Protein AF-A0A352FGA5-F1 (afdb_monomer_lite)

Sequence (67 aa):
MRHFYIAKGSGAELLTQAIIASEINYLSIEEFNHIETESILISKMLYKLIEARYSKLEEPFLPYPEP

Structure (mmCIF, N/CA/C/O backbone):
data_AF-A0A352FGA5-F1
#
_entry.id   AF-A0A352FGA5-F1
#
loop_
_atom_site.group_PDB
_atom_site.id
_atom_site.type_symbol
_atom_site.label_atom_id
_atom_site.label_alt_id
_atom_site.label_comp_id
_atom_site.label_asym_id
_atom_site.label_entity_id
_atom_site.label_seq_id
_atom_site.pdbx_PDB_ins_code
_atom_site.Cartn_x
_atom_site.Cartn_y
_atom_site.Cartn_z
_atom_site.occupancy
_atom_site.B_iso_or_equiv
_atom_site.auth_seq_id
_atom_site.auth_comp_id
_atom_site.auth_asym_id
_atom_site.auth_atom_id
_atom_site.pdbx_PDB_model_num
ATOM 1 N N . MET A 1 1 ? 5.551 -1.365 -19.128 1.00 83.81 1 MET A N 1
ATOM 2 C CA . MET A 1 1 ? 5.149 -0.102 -18.469 1.00 83.81 1 MET A CA 1
ATOM 3 C C . MET A 1 1 ? 3.719 -0.138 -17.935 1.00 83.81 1 MET A C 1
ATOM 5 O O . MET A 1 1 ? 3.564 -0.006 -16.731 1.00 83.81 1 MET A O 1
ATOM 9 N N . ARG A 1 2 ? 2.691 -0.407 -18.762 1.00 91.31 2 ARG A N 1
ATOM 10 C CA . ARG A 1 2 ? 1.266 -0.452 -18.348 1.00 91.31 2 ARG A CA 1
ATOM 11 C C . ARG A 1 2 ? 0.981 -1.236 -17.054 1.00 91.31 2 ARG A C 1
ATOM 13 O O . ARG A 1 2 ? 0.304 -0.717 -16.178 1.00 91.31 2 ARG A O 1
ATOM 20 N N . HIS A 1 3 ? 1.529 -2.443 -16.902 1.00 95.44 3 HIS A N 1
ATOM 21 C CA . HIS A 1 3 ? 1.294 -3.280 -15.715 1.00 95.44 3 HIS A CA 1
ATOM 22 C C . HIS A 1 3 ? 1.764 -2.645 -14.395 1.00 95.44 3 HIS A C 1
ATOM 24 O O . HIS A 1 3 ? 1.121 -2.848 -13.373 1.00 95.44 3 HIS A O 1
ATOM 30 N N . PHE A 1 4 ? 2.832 -1.838 -14.407 1.00 93.75 4 PHE A N 1
ATOM 31 C CA . PHE A 1 4 ? 3.318 -1.169 -13.194 1.00 93.75 4 PHE A CA 1
ATOM 32 C C . PHE A 1 4 ? 2.398 -0.027 -12.759 1.00 93.75 4 PHE A C 1
ATOM 34 O O . PHE A 1 4 ? 2.161 0.149 -11.569 1.00 93.75 4 PHE A O 1
ATOM 41 N N . TYR A 1 5 ? 1.836 0.715 -13.717 1.00 94.62 5 TYR A N 1
ATOM 42 C CA . TYR A 1 5 ? 0.832 1.738 -13.420 1.00 94.62 5 TYR A CA 1
ATOM 43 C C . TYR A 1 5 ? -0.478 1.123 -12.926 1.00 94.62 5 TYR A C 1
ATOM 45 O O . TYR A 1 5 ? -1.068 1.660 -11.996 1.00 94.62 5 TYR A O 1
ATOM 53 N N . ILE A 1 6 ? -0.888 -0.024 -13.484 1.00 97.31 6 ILE A N 1
ATOM 54 C CA . ILE A 1 6 ? -2.034 -0.790 -12.969 1.00 97.31 6 ILE A CA 1
ATOM 55 C C . ILE A 1 6 ? -1.773 -1.204 -11.518 1.00 97.31 6 ILE A C 1
ATOM 57 O O . ILE A 1 6 ? -2.581 -0.886 -10.658 1.00 97.31 6 ILE A O 1
ATOM 61 N N . ALA A 1 7 ? -0.623 -1.820 -11.225 1.00 96.81 7 ALA A N 1
ATOM 62 C CA . ALA A 1 7 ? -0.275 -2.230 -9.863 1.00 96.81 7 ALA A CA 1
ATOM 63 C C . ALA A 1 7 ? -0.241 -1.046 -8.879 1.00 96.81 7 ALA A C 1
ATOM 65 O O . ALA A 1 7 ? -0.729 -1.159 -7.757 1.00 96.81 7 ALA A O 1
ATOM 66 N N . LYS A 1 8 ? 0.283 0.112 -9.306 1.00 95.94 8 LYS A N 1
ATOM 67 C CA . LYS A 1 8 ? 0.281 1.338 -8.496 1.00 95.94 8 LYS A CA 1
ATOM 68 C C . LYS A 1 8 ? -1.143 1.848 -8.237 1.00 95.94 8 LYS A C 1
ATOM 70 O O . LYS A 1 8 ? -1.433 2.268 -7.122 1.00 95.94 8 LYS A O 1
ATOM 75 N N . GLY A 1 9 ? -2.017 1.787 -9.244 1.00 96.94 9 GLY A N 1
ATOM 76 C CA . GLY A 1 9 ? -3.438 2.112 -9.108 1.00 96.94 9 GLY A CA 1
ATOM 77 C C . GLY A 1 9 ? -4.158 1.174 -8.139 1.00 96.94 9 GLY A C 1
ATOM 78 O O . GLY A 1 9 ? -4.831 1.649 -7.232 1.00 96.94 9 GLY A O 1
ATOM 79 N N . SER A 1 10 ? -3.936 -0.138 -8.254 1.00 97.75 10 SER A N 1
ATOM 80 C CA . SER A 1 10 ? -4.502 -1.132 -7.334 1.00 97.75 10 SER A CA 1
ATOM 81 C C . SER A 1 10 ? -4.052 -0.917 -5.885 1.00 97.75 10 SER A C 1
ATOM 83 O O . SER A 1 10 ? -4.861 -1.047 -4.976 1.00 97.75 10 SER A O 1
ATOM 85 N N . GLY A 1 11 ? -2.788 -0.539 -5.655 1.00 97.81 11 GLY A N 1
ATOM 86 C CA . GLY A 1 11 ? -2.306 -0.190 -4.313 1.00 97.81 11 GLY A CA 1
ATOM 87 C C . GLY A 1 11 ? -2.960 1.074 -3.741 1.00 97.81 11 GLY A C 1
ATOM 88 O O . GLY A 1 11 ? -3.248 1.130 -2.550 1.00 97.81 11 GLY A O 1
ATOM 89 N N . ALA A 1 12 ? -3.239 2.074 -4.584 1.00 97.94 12 ALA A N 1
ATOM 90 C CA . ALA A 1 12 ? -3.978 3.265 -4.166 1.00 97.94 12 ALA A CA 1
ATOM 91 C C . ALA A 1 12 ? -5.438 2.935 -3.810 1.00 97.94 12 ALA A C 1
ATOM 93 O O . ALA A 1 12 ? -5.936 3.405 -2.793 1.00 97.94 12 ALA A O 1
ATOM 94 N N . GLU A 1 13 ? -6.094 2.089 -4.609 1.00 98.56 13 GLU A N 1
ATOM 95 C CA . GLU A 1 13 ? -7.457 1.622 -4.341 1.00 98.56 13 GLU A CA 1
ATOM 96 C C . GLU A 1 13 ? -7.540 0.817 -3.036 1.00 98.56 13 GLU A C 1
ATOM 98 O O . GLU A 1 13 ? -8.428 1.068 -2.222 1.00 98.56 13 GLU A O 1
ATOM 103 N N . LEU A 1 14 ? -6.583 -0.089 -2.796 1.00 98.50 14 LEU A N 1
ATOM 104 C CA . LEU A 1 14 ? -6.483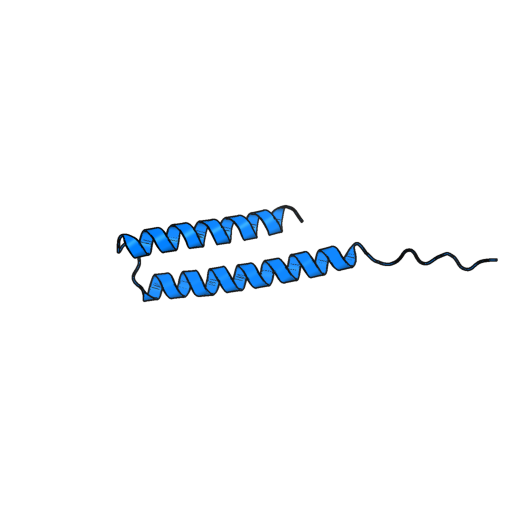 -0.838 -1.541 1.00 98.50 14 LEU A CA 1
ATOM 105 C C . LEU A 1 14 ? -6.372 0.101 -0.336 1.00 98.50 14 LEU A C 1
ATOM 107 O O . LEU A 1 14 ? -7.102 -0.075 0.636 1.00 98.50 14 LEU A O 1
ATOM 111 N N . LEU A 1 15 ? -5.498 1.111 -0.404 1.00 98.56 15 LEU A N 1
ATOM 112 C CA . LEU A 1 15 ? -5.350 2.090 0.671 1.00 98.56 15 LEU A CA 1
ATOM 113 C C . LEU A 1 15 ? -6.660 2.848 0.922 1.00 98.56 15 LEU A C 1
ATOM 115 O O . LEU A 1 15 ? -7.070 2.991 2.069 1.00 98.56 15 LEU A O 1
ATOM 119 N N . THR A 1 16 ? -7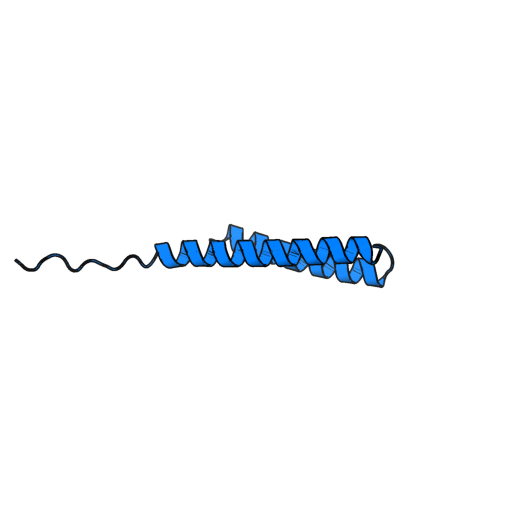.353 3.287 -0.133 1.00 98.62 16 THR A N 1
ATOM 120 C CA . THR A 1 16 ? -8.666 3.936 0.005 1.00 98.62 16 THR A CA 1
ATOM 121 C C . THR A 1 16 ? -9.680 3.029 0.701 1.00 98.62 16 THR A C 1
ATOM 123 O O . THR A 1 16 ? -10.366 3.474 1.619 1.00 98.62 16 THR A O 1
ATOM 126 N N . GLN A 1 17 ? -9.763 1.756 0.312 1.00 98.69 17 GLN A N 1
ATOM 127 C CA . GLN A 1 17 ? -10.673 0.804 0.952 1.00 98.69 17 GLN A CA 1
ATOM 128 C C . GLN A 1 17 ? -10.283 0.520 2.409 1.00 98.69 17 GLN A C 1
ATOM 130 O O . GLN A 1 17 ? -11.166 0.414 3.255 1.00 98.69 17 GLN A O 1
ATOM 135 N N . ALA A 1 18 ? -8.987 0.454 2.722 1.00 98.75 18 ALA A N 1
ATOM 136 C CA . ALA A 1 18 ? -8.496 0.276 4.086 1.00 98.75 18 ALA A CA 1
ATOM 137 C C . ALA A 1 18 ? -8.841 1.471 4.990 1.00 98.75 18 ALA A C 1
ATOM 139 O O . ALA A 1 18 ? -9.227 1.262 6.139 1.00 98.75 18 ALA A O 1
ATOM 140 N N . ILE A 1 19 ? -8.770 2.703 4.467 1.00 98.75 19 ILE A N 1
ATOM 141 C CA . ILE A 1 19 ? -9.225 3.911 5.177 1.00 98.75 19 ILE A CA 1
ATOM 142 C C . ILE A 1 19 ? -10.709 3.776 5.526 1.00 98.75 19 ILE A C 1
ATOM 144 O O . ILE A 1 19 ? -11.069 3.861 6.695 1.00 98.75 19 ILE A O 1
ATOM 148 N N . ILE A 1 20 ? -11.557 3.477 4.535 1.00 98.75 20 ILE A N 1
ATOM 149 C CA . ILE A 1 20 ? -13.005 3.320 4.746 1.00 98.75 20 ILE A CA 1
ATOM 150 C C . ILE A 1 20 ? -13.289 2.204 5.760 1.00 98.75 20 ILE A C 1
ATOM 152 O O . ILE A 1 20 ? -14.110 2.379 6.656 1.00 98.75 20 ILE A O 1
ATOM 156 N N . ALA A 1 21 ? -12.605 1.063 5.643 1.00 98.75 21 ALA A N 1
ATOM 157 C CA . ALA A 1 21 ? -12.777 -0.068 6.549 1.00 98.75 21 ALA A CA 1
ATOM 158 C C . ALA A 1 21 ? -12.378 0.275 7.996 1.00 98.75 21 ALA A C 1
ATOM 160 O O . ALA A 1 21 ? -13.065 -0.142 8.928 1.00 98.75 21 ALA A O 1
ATOM 161 N N . SER A 1 22 ? -11.325 1.071 8.193 1.00 98.62 22 SER A N 1
ATOM 162 C CA . SER A 1 22 ? -10.938 1.601 9.508 1.00 98.62 22 SER A CA 1
ATOM 163 C C . SER A 1 22 ? -12.000 2.559 10.068 1.00 98.62 22 SER A C 1
ATOM 165 O O . SER A 1 22 ? -12.429 2.409 11.211 1.00 98.62 22 SER A O 1
ATOM 167 N N . GLU A 1 23 ? -12.528 3.476 9.246 1.00 98.50 23 GLU A N 1
ATOM 168 C CA . GLU A 1 23 ? -13.563 4.445 9.653 1.00 98.50 23 GLU A CA 1
ATOM 169 C C . GLU A 1 23 ? -14.868 3.785 10.126 1.00 98.50 23 GLU A C 1
ATOM 171 O O . GLU A 1 23 ? -15.553 4.313 11.004 1.00 98.50 23 GLU A O 1
ATOM 176 N N . ILE A 1 24 ? -15.207 2.614 9.578 1.00 98.44 24 ILE A N 1
ATOM 177 C CA . ILE A 1 24 ? -16.387 1.835 9.986 1.00 98.44 24 ILE A CA 1
ATOM 178 C C . ILE A 1 24 ? -16.066 0.735 11.012 1.00 98.44 24 ILE A C 1
ATOM 180 O O . ILE A 1 24 ? -16.920 -0.112 11.278 1.00 98.44 24 ILE A O 1
ATOM 184 N N . ASN A 1 25 ? -14.869 0.754 11.614 1.00 98.25 25 ASN A N 1
ATOM 185 C CA . ASN A 1 25 ? -14.373 -0.220 12.598 1.00 98.25 25 ASN A CA 1
ATOM 186 C C . ASN A 1 25 ? -14.359 -1.681 12.097 1.00 98.25 25 ASN A C 1
ATOM 188 O O . ASN A 1 25 ? -14.480 -2.615 12.890 1.00 98.25 25 ASN A O 1
ATOM 192 N N . TYR A 1 26 ? -14.236 -1.887 10.783 1.00 98.56 26 TYR A N 1
ATOM 193 C CA . TYR A 1 26 ? -14.017 -3.205 10.173 1.00 98.56 26 TYR A CA 1
ATOM 194 C C . TYR A 1 26 ? -12.548 -3.639 10.230 1.00 98.56 26 TYR A C 1
ATOM 196 O O 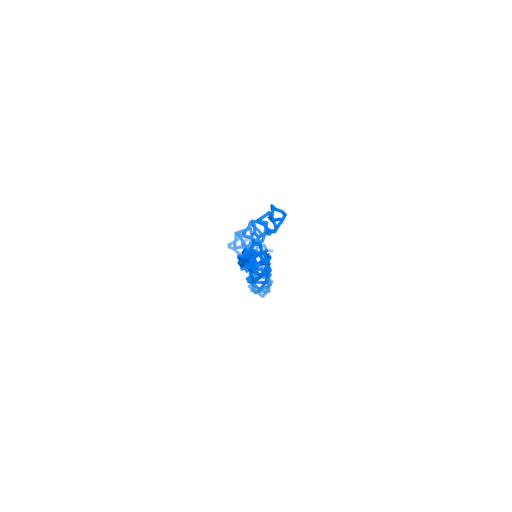. TYR A 1 26 ? -12.277 -4.835 10.179 1.00 98.56 26 TYR A O 1
ATOM 204 N N . LEU A 1 27 ? -11.623 -2.682 10.324 1.00 98.62 27 LEU A N 1
ATOM 205 C CA . LEU A 1 27 ? -10.212 -2.915 10.626 1.00 98.62 27 LEU A CA 1
ATOM 206 C C . LEU A 1 27 ? -9.866 -2.261 11.960 1.00 98.62 27 LEU A C 1
ATOM 208 O O . LEU A 1 27 ? -10.333 -1.153 12.243 1.00 98.62 27 LEU A O 1
ATOM 212 N N . SER A 1 28 ? -9.018 -2.913 12.756 1.00 98.62 28 SER A N 1
ATOM 213 C CA . SER A 1 28 ? -8.371 -2.235 13.878 1.00 98.62 28 SER A CA 1
ATOM 214 C C . SER A 1 28 ? -7.382 -1.183 13.372 1.00 98.62 28 SER A C 1
ATOM 216 O O . SER A 1 28 ? -6.931 -1.212 12.222 1.00 98.62 28 SER A O 1
ATOM 218 N N . ILE A 1 29 ? -6.999 -0.254 14.249 1.00 98.00 29 ILE A N 1
ATOM 219 C CA . ILE A 1 29 ? -5.990 0.753 13.911 1.00 98.00 29 ILE A CA 1
ATOM 220 C C . ILE A 1 29 ? -4.634 0.105 13.586 1.00 98.00 29 ILE A C 1
ATOM 222 O O . ILE A 1 29 ? -3.921 0.576 12.706 1.00 98.00 29 ILE A O 1
ATOM 226 N N . GLU A 1 30 ? -4.284 -1.005 14.241 1.00 98.62 30 GLU A N 1
ATOM 227 C CA . GLU A 1 30 ? -3.064 -1.767 13.967 1.00 98.62 30 GLU A CA 1
ATOM 228 C C . GLU A 1 30 ? -3.096 -2.423 12.581 1.00 98.62 30 GLU A C 1
ATOM 230 O O . GLU A 1 30 ? -2.110 -2.339 11.845 1.00 98.62 30 GLU A O 1
ATOM 235 N N . GLU A 1 31 ? -4.223 -3.034 12.204 1.00 98.69 31 GLU A N 1
ATOM 236 C CA . GLU A 1 31 ? -4.413 -3.637 10.878 1.00 98.69 31 GLU A CA 1
ATOM 237 C C . GLU A 1 31 ? -4.370 -2.574 9.776 1.00 98.69 31 GLU A C 1
ATOM 239 O O . GLU A 1 31 ? -3.671 -2.742 8.773 1.00 98.69 31 GLU A O 1
ATOM 244 N N . PHE A 1 32 ? -5.055 -1.447 9.991 1.00 98.75 32 PHE A N 1
ATOM 245 C CA . PHE A 1 32 ? -5.011 -0.300 9.091 1.00 98.75 32 PHE A CA 1
ATOM 246 C C . PHE A 1 32 ? -3.582 0.226 8.909 1.00 98.75 32 PHE A C 1
ATOM 248 O O . PHE A 1 32 ? -3.114 0.342 7.776 1.00 98.75 32 PHE A O 1
ATOM 255 N N . ASN A 1 33 ? -2.862 0.484 10.006 1.00 98.69 33 ASN A N 1
ATOM 256 C CA . ASN A 1 33 ? -1.496 1.015 9.965 1.00 98.69 33 ASN A CA 1
ATOM 257 C C . ASN A 1 33 ? -0.532 0.074 9.230 1.00 98.69 33 ASN A C 1
ATOM 259 O O . ASN A 1 33 ? 0.365 0.532 8.513 1.00 98.69 33 ASN A O 1
ATOM 263 N N . HIS A 1 34 ? -0.705 -1.241 9.392 1.00 98.69 34 HIS A N 1
ATOM 264 C CA . HIS A 1 34 ? 0.071 -2.223 8.643 1.00 98.69 34 HIS A CA 1
ATOM 265 C C . HIS A 1 34 ? -0.201 -2.115 7.136 1.00 98.69 34 HIS A C 1
ATOM 267 O O . HIS A 1 34 ? 0.741 -1.981 6.352 1.00 98.69 34 HIS A O 1
ATOM 273 N N . ILE A 1 35 ? -1.476 -2.098 6.731 1.00 98.62 35 ILE A N 1
ATOM 274 C CA . ILE A 1 35 ? -1.869 -1.986 5.318 1.00 98.62 35 ILE A CA 1
ATOM 275 C C . ILE A 1 35 ? -1.394 -0.660 4.714 1.00 98.62 35 ILE A C 1
ATOM 277 O O . ILE A 1 35 ? -0.891 -0.648 3.587 1.00 98.62 35 ILE A O 1
ATOM 281 N N . GLU A 1 36 ? -1.518 0.447 5.446 1.00 98.62 36 GLU A N 1
ATOM 282 C CA . GLU A 1 36 ? -1.045 1.761 5.012 1.00 98.62 36 GLU A CA 1
ATOM 283 C C . GLU A 1 36 ? 0.466 1.749 4.767 1.00 98.62 36 GLU A C 1
ATOM 285 O O . GLU A 1 36 ? 0.928 2.140 3.688 1.00 98.62 36 GLU A O 1
ATOM 290 N N . THR A 1 37 ? 1.233 1.239 5.734 1.00 98.62 37 THR A N 1
ATOM 291 C CA . THR A 1 37 ? 2.695 1.167 5.649 1.00 98.62 37 THR A CA 1
ATOM 292 C C . THR A 1 37 ? 3.133 0.370 4.422 1.00 98.62 37 THR A C 1
ATOM 294 O O . THR A 1 37 ? 3.915 0.868 3.603 1.00 98.62 37 THR A O 1
ATOM 297 N N . GLU A 1 38 ? 2.584 -0.831 4.240 1.00 98.50 38 GLU A N 1
ATOM 298 C CA . GLU A 1 38 ? 2.935 -1.702 3.117 1.00 98.50 38 GLU A CA 1
ATOM 299 C 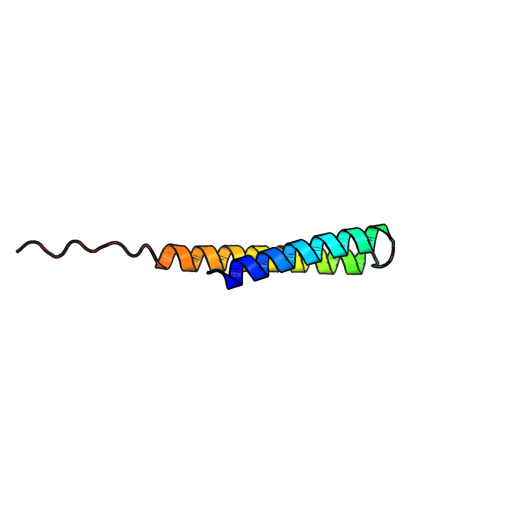C . GLU A 1 38 ? 2.503 -1.104 1.770 1.00 98.50 38 GLU A C 1
ATOM 301 O O . GLU A 1 38 ? 3.284 -1.091 0.814 1.00 98.50 38 GLU A O 1
ATOM 306 N N . SER A 1 39 ? 1.304 -0.517 1.690 1.00 98.12 39 SER A N 1
ATOM 307 C CA . SER A 1 39 ? 0.797 0.115 0.461 1.00 98.12 39 SER A CA 1
ATOM 308 C C . SER A 1 39 ? 1.682 1.282 0.015 1.00 98.12 39 SER A C 1
ATOM 310 O O . SER A 1 39 ? 2.012 1.414 -1.171 1.00 98.12 39 SER A O 1
ATOM 312 N N . ILE A 1 40 ? 2.137 2.109 0.963 1.00 97.94 40 ILE A N 1
ATOM 313 C CA . ILE A 1 40 ? 3.059 3.218 0.696 1.00 97.94 40 ILE A CA 1
ATOM 314 C C . ILE A 1 40 ? 4.428 2.694 0.243 1.00 97.94 40 ILE A C 1
ATOM 316 O O . ILE A 1 40 ? 5.001 3.227 -0.716 1.00 97.94 40 ILE A O 1
ATOM 320 N N . LEU A 1 41 ? 4.966 1.663 0.902 1.00 98.38 41 LEU A N 1
ATOM 321 C CA . LEU A 1 41 ? 6.258 1.071 0.544 1.00 98.38 41 LEU A CA 1
ATOM 322 C C . LEU A 1 41 ? 6.231 0.463 -0.862 1.00 98.38 41 LEU A C 1
ATOM 324 O O . LEU A 1 41 ? 7.092 0.792 -1.685 1.00 98.38 41 LEU A O 1
ATOM 328 N N . ILE A 1 42 ? 5.207 -0.328 -1.181 1.00 97.81 42 ILE A N 1
ATOM 329 C CA . ILE A 1 42 ? 5.021 -0.925 -2.509 1.00 97.81 42 ILE A CA 1
ATOM 330 C C . ILE A 1 42 ? 4.889 0.168 -3.576 1.00 97.81 42 ILE A C 1
ATOM 332 O O . ILE A 1 42 ? 5.540 0.093 -4.620 1.00 97.81 42 ILE A O 1
ATOM 336 N N . SER A 1 43 ? 4.118 1.227 -3.313 1.00 97.38 43 SER A N 1
ATOM 337 C CA . SER A 1 43 ? 3.973 2.357 -4.241 1.00 97.38 43 SER A CA 1
ATOM 338 C C . SER A 1 43 ? 5.314 3.052 -4.526 1.00 97.38 43 SER A C 1
ATOM 340 O O . SER A 1 43 ? 5.632 3.338 -5.687 1.00 97.38 43 SER A O 1
ATOM 342 N N . LYS A 1 44 ? 6.155 3.252 -3.498 1.00 97.75 44 LYS A N 1
ATOM 343 C CA . LYS A 1 44 ? 7.520 3.793 -3.646 1.00 97.75 44 LYS A CA 1
ATOM 344 C C . LYS A 1 44 ? 8.421 2.864 -4.465 1.00 97.75 44 LYS A C 1
ATOM 346 O O . LYS A 1 44 ? 9.164 3.342 -5.323 1.00 97.75 44 LYS A O 1
ATOM 351 N N . MET A 1 45 ? 8.353 1.553 -4.232 1.00 97.88 45 MET A N 1
ATOM 352 C CA . MET A 1 45 ? 9.123 0.559 -4.992 1.00 97.88 45 MET A CA 1
ATOM 353 C C . MET A 1 45 ? 8.715 0.538 -6.467 1.00 97.88 45 MET A C 1
ATOM 355 O O . MET A 1 45 ? 9.576 0.583 -7.347 1.00 97.88 45 MET A O 1
ATOM 359 N N . LEU A 1 46 ? 7.409 0.532 -6.746 1.00 97.19 46 LEU A N 1
ATOM 360 C CA . LEU A 1 46 ? 6.873 0.582 -8.105 1.00 97.19 46 LEU A CA 1
ATOM 361 C C . LEU A 1 46 ? 7.273 1.872 -8.819 1.00 97.19 46 LEU A C 1
ATOM 363 O O . LEU A 1 46 ? 7.658 1.816 -9.984 1.00 97.19 46 LEU A O 1
ATOM 367 N N . TYR A 1 47 ? 7.237 3.016 -8.129 1.00 95.62 47 TYR A N 1
ATOM 368 C CA . TYR A 1 47 ? 7.696 4.287 -8.688 1.00 95.62 47 TYR A CA 1
ATOM 369 C C . TYR A 1 47 ? 9.165 4.218 -9.126 1.00 95.62 47 TYR A C 1
ATOM 371 O O . TYR A 1 47 ? 9.457 4.469 -10.294 1.00 95.62 47 TYR A O 1
ATOM 379 N N . LYS A 1 48 ? 10.069 3.789 -8.232 1.00 96.19 48 LYS A N 1
ATOM 380 C CA . LYS A 1 48 ? 11.500 3.643 -8.554 1.00 96.19 48 LYS A CA 1
ATOM 381 C C . LYS A 1 48 ? 11.745 2.652 -9.693 1.00 96.19 48 LYS A C 1
ATOM 383 O O . LYS A 1 48 ? 12.621 2.863 -10.525 1.00 96.19 48 LYS A O 1
ATOM 388 N N . LEU A 1 49 ? 10.968 1.569 -9.756 1.00 95.19 49 LEU A N 1
ATOM 389 C CA . LEU A 1 49 ? 11.078 0.583 -10.829 1.00 95.19 49 LEU A CA 1
ATOM 390 C C . LEU A 1 49 ? 10.610 1.136 -12.183 1.00 95.19 49 LEU A C 1
ATOM 392 O O . LEU A 1 49 ? 11.224 0.834 -13.207 1.00 95.19 49 LEU A O 1
ATOM 396 N N . ILE A 1 50 ? 9.528 1.920 -12.200 1.00 93.69 50 ILE A N 1
ATOM 397 C CA . ILE A 1 50 ? 9.049 2.615 -13.403 1.00 93.69 50 ILE A CA 1
ATOM 398 C C . ILE A 1 50 ? 10.121 3.591 -13.891 1.00 93.69 50 ILE A C 1
ATOM 400 O O . ILE A 1 50 ? 10.486 3.530 -15.062 1.00 93.69 50 ILE A O 1
ATOM 404 N N . GLU A 1 51 ? 10.651 4.422 -12.991 1.00 92.94 51 GLU A N 1
ATOM 405 C CA . GLU A 1 51 ? 11.707 5.400 -13.272 1.00 92.94 51 GLU A CA 1
ATOM 406 C C . GLU A 1 51 ? 12.951 4.724 -13.861 1.00 92.94 51 GLU A C 1
ATOM 408 O O . GLU A 1 51 ? 13.341 5.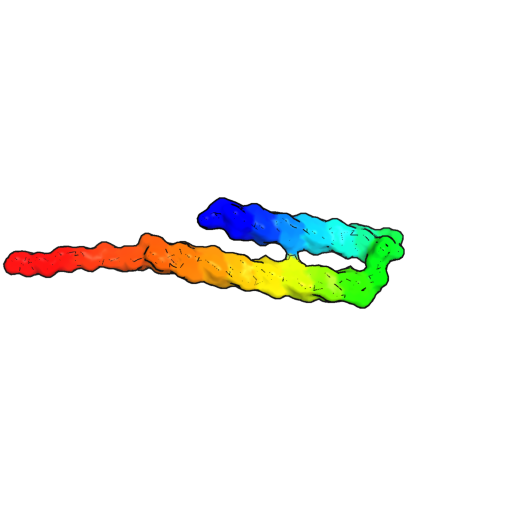027 -14.986 1.00 92.94 51 GLU A O 1
ATOM 413 N N . ALA A 1 52 ? 13.491 3.704 -13.185 1.00 93.00 52 ALA A N 1
ATOM 414 C CA . ALA A 1 52 ? 14.667 2.967 -13.651 1.00 93.00 52 ALA A CA 1
ATOM 415 C C . ALA A 1 52 ? 14.471 2.313 -15.031 1.00 93.00 52 ALA A C 1
ATOM 417 O O . ALA A 1 52 ? 15.427 2.146 -15.789 1.00 93.00 52 ALA A O 1
ATOM 418 N N . ARG A 1 53 ? 13.240 1.916 -15.375 1.00 88.00 53 ARG A N 1
ATOM 419 C CA . ARG A 1 53 ? 12.925 1.369 -16.702 1.00 88.00 53 ARG A CA 1
ATOM 420 C C . ARG A 1 53 ? 12.700 2.447 -17.756 1.00 88.00 53 ARG A C 1
ATOM 422 O O . ARG A 1 53 ? 12.880 2.141 -18.930 1.00 88.00 53 ARG A O 1
ATOM 429 N N . TYR A 1 54 ? 12.294 3.652 -17.366 1.00 84.94 54 TYR A N 1
ATOM 430 C CA . TYR A 1 54 ? 12.133 4.779 -18.280 1.00 84.94 54 TYR A CA 1
ATOM 431 C C . TYR A 1 54 ? 13.500 5.353 -18.663 1.00 84.94 54 TYR A C 1
ATOM 433 O O . TYR A 1 54 ? 13.775 5.515 -19.844 1.00 84.94 54 TYR A O 1
ATOM 441 N N . SER A 1 55 ? 14.412 5.514 -17.697 1.00 75.81 55 SER A N 1
ATOM 442 C CA . SER A 1 55 ? 15.781 5.992 -17.949 1.00 75.81 55 SER A CA 1
ATOM 443 C C . SER A 1 55 ? 16.601 5.068 -18.859 1.00 75.81 55 SER A C 1
ATOM 445 O O . SER A 1 55 ? 17.480 5.537 -19.566 1.00 75.81 55 SER A O 1
ATOM 447 N N . LYS A 1 56 ? 16.305 3.759 -18.899 1.00 63.19 56 LYS A N 1
ATOM 448 C CA . LYS A 1 56 ? 16.934 2.821 -19.854 1.00 63.19 56 LYS A CA 1
ATOM 449 C C . LYS A 1 56 ? 16.445 2.963 -21.300 1.00 63.19 56 LYS A C 1
ATOM 451 O O . LYS A 1 56 ? 17.058 2.388 -22.190 1.00 63.19 56 LYS A O 1
ATOM 456 N N . LEU A 1 57 ? 15.333 3.659 -21.540 1.00 58.41 57 LEU A N 1
ATOM 457 C CA . LEU A 1 57 ? 14.846 3.943 -22.895 1.00 58.41 57 LEU A CA 1
ATOM 458 C C . LEU A 1 57 ? 15.513 5.191 -23.496 1.00 58.41 57 LEU A C 1
ATOM 460 O O . LEU A 1 57 ? 15.409 5.401 -24.699 1.00 58.41 57 LEU A O 1
ATOM 464 N N . GLU A 1 58 ? 16.214 5.978 -22.677 1.00 58.12 58 GLU A N 1
ATOM 465 C CA . GLU A 1 58 ? 16.998 7.152 -23.072 1.00 58.12 58 GLU A CA 1
ATOM 466 C C . GLU A 1 58 ? 18.506 6.838 -23.112 1.00 58.12 58 GLU A C 1
ATOM 468 O O . GLU A 1 58 ? 19.329 7.655 -22.702 1.00 58.12 58 GLU A O 1
ATOM 473 N N . GLU A 1 59 ? 18.908 5.651 -23.589 1.00 58.62 59 GLU A N 1
ATOM 474 C CA . GLU A 1 59 ? 20.313 5.501 -23.987 1.00 58.62 59 GLU A CA 1
ATOM 475 C C . GLU A 1 59 ? 20.610 6.499 -25.121 1.00 58.62 59 GLU A C 1
ATOM 477 O O . GLU A 1 59 ? 19.847 6.571 -26.092 1.00 58.62 59 GLU A O 1
ATOM 482 N N . PRO A 1 60 ? 21.679 7.310 -25.009 1.00 52.41 60 PRO A N 1
ATOM 483 C CA . PRO A 1 60 ? 21.968 8.340 -25.988 1.00 52.41 60 PRO A CA 1
ATOM 484 C C . PRO A 1 60 ? 22.268 7.690 -27.338 1.00 52.41 60 PRO A C 1
ATOM 486 O O . PRO A 1 60 ? 23.064 6.756 -27.430 1.00 52.41 60 PRO A O 1
ATOM 489 N N . PHE A 1 61 ? 21.659 8.226 -28.398 1.00 59.38 61 PHE A N 1
ATOM 490 C CA . PHE A 1 61 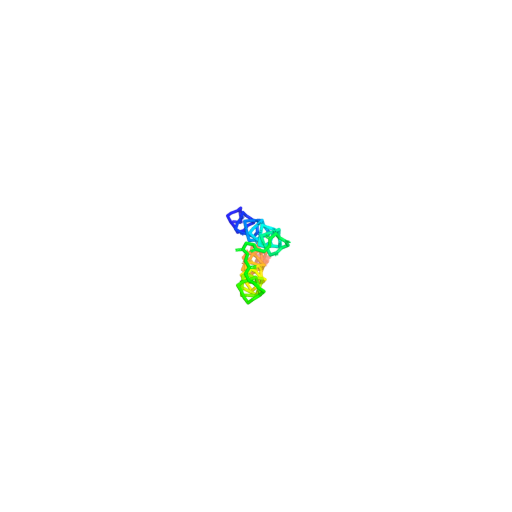? 22.134 8.026 -29.761 1.00 59.38 61 PHE A CA 1
ATOM 491 C C . PHE A 1 61 ? 23.617 8.408 -29.786 1.00 59.38 61 PHE A C 1
ATOM 493 O O . PHE A 1 61 ? 23.953 9.588 -29.695 1.00 59.38 61 PHE A O 1
ATOM 500 N N . LEU A 1 62 ? 24.507 7.416 -29.839 1.00 59.66 62 LEU A N 1
ATOM 501 C CA . LEU A 1 62 ? 25.915 7.649 -30.131 1.00 59.66 62 LEU A CA 1
ATOM 502 C C . LEU A 1 62 ? 25.955 8.225 -31.552 1.00 59.66 62 LEU A C 1
ATOM 504 O O . LEU A 1 62 ? 25.587 7.496 -32.479 1.00 59.66 62 LEU A O 1
ATOM 508 N N . PRO A 1 63 ? 26.349 9.496 -31.769 1.00 59.97 63 PRO A N 1
ATOM 509 C CA . PRO A 1 63 ? 26.641 9.926 -33.123 1.00 59.97 63 PRO A CA 1
ATOM 510 C C . PRO A 1 63 ? 27.759 9.010 -33.625 1.00 59.97 63 PRO A C 1
ATOM 512 O O . PRO A 1 63 ? 28.784 8.851 -32.958 1.00 59.97 63 PRO A O 1
ATOM 515 N N . TYR A 1 64 ? 27.510 8.328 -34.745 1.00 59.97 64 TYR A N 1
ATOM 516 C CA . TYR A 1 64 ? 28.526 7.523 -35.418 1.00 59.97 64 TYR A CA 1
ATOM 517 C C . TYR A 1 64 ? 29.817 8.346 -35.541 1.00 59.97 64 TYR A C 1
ATOM 519 O O . TYR A 1 64 ? 29.725 9.555 -35.771 1.00 59.97 64 TYR A O 1
ATOM 527 N N . PRO A 1 65 ? 31.004 7.730 -35.389 1.00 60.53 65 PRO A N 1
ATOM 528 C CA . PRO A 1 65 ? 32.245 8.455 -35.609 1.00 60.53 65 PRO A CA 1
ATOM 529 C C . PRO A 1 65 ? 32.223 9.016 -37.033 1.00 60.53 65 PRO A C 1
ATOM 531 O O . PRO A 1 65 ? 31.952 8.277 -37.984 1.00 60.53 65 PRO A O 1
ATOM 534 N N . GLU A 1 66 ? 32.437 10.326 -37.159 1.00 62.28 66 GLU A N 1
ATOM 535 C CA . GLU A 1 66 ? 32.621 10.949 -38.467 1.00 62.28 66 GLU A CA 1
ATOM 536 C C . GLU A 1 66 ? 33.843 10.328 -39.170 1.00 62.28 66 GLU A C 1
ATOM 538 O O . GLU A 1 66 ? 34.787 9.926 -38.479 1.00 62.28 66 GLU A O 1
ATOM 543 N N . PRO A 1 67 ? 33.786 10.176 -40.509 1.00 65.62 67 PRO A N 1
ATOM 544 C CA . PRO A 1 67 ? 34.794 9.462 -41.295 1.00 65.62 67 PRO A CA 1
ATOM 545 C C . PRO A 1 67 ? 36.202 10.062 -41.215 1.00 65.62 67 PRO A C 1
ATOM 547 O O . PRO A 1 67 ? 36.331 11.300 -41.076 1.00 65.62 67 PRO A O 1
#

Foldseek 3Di:
DVVLVVVLVVLVVQLVVLVVCVVVVVDPPVRNVVSVVVSVVSNVVSVVVVVVVVVVVPPDDDPDPDD

Secondary structure (DSSP, 8-state):
-HHHHHHHHHHHHHHHHHHHHHHTTSS-HHHHHHHHHHHHHHHHHHHHHHHHHHHTT-----PPPP-

Radius of gyration: 19.29 Å; chains: 1; bounding box: 51×15×55 Å

pLDDT: mean 89.83, std 14.59, range [52.41, 98.75]